Protein AF-A0A370F2G9-F1 (afdb_monomer)

Radius of gyration: 16.68 Å; Cα contacts (8 Å, |Δi|>4): 325; chains: 1; bounding box: 45×31×60 Å

pLDDT: mean 80.34, std 17.49, range [26.7, 96.0]

Solvent-accessible surface area (backbone atoms only — not comparable to full-atom values): 8852 Å² total; per-residue (Å²): 132,90,83,53,73,62,56,64,49,50,40,39,45,79,82,76,91,77,57,92,75,85,76,53,66,89,69,16,34,5,32,41,36,39,35,40,35,52,98,94,38,77,78,45,76,51,74,32,62,38,56,13,64,64,54,11,64,75,68,74,50,86,42,60,76,53,80,88,38,15,87,45,83,64,68,17,43,24,63,28,63,49,77,55,98,94,39,38,35,32,18,24,68,62,6,40,53,32,34,32,34,46,101,86,46,49,64,70,40,66,46,29,71,94,71,75,42,62,46,16,37,50,42,76,57,48,70,41,87,88,80,70,47,76,50,70,57,69,46,55,80,84,72,87,72,76,85,77,88,128

Nearest PDB structures (foldseek):
  6c7p-assembly2_A  TM=7.539E-01  e=4.069E-05  Synechocystis sp. PCC 6803 substr. Kazusa
  5kja-assembly5_E  TM=6.816E-01  e=5.057E-05  Synechocystis sp. PCC 6803 substr. Kazusa
  5kjd-assembly5_E  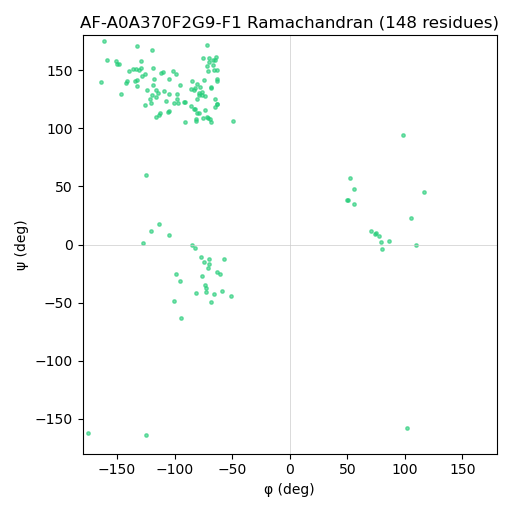TM=6.714E-01  e=7.400E-05  Synechocystis sp. PCC 6803 substr. Kazusa
  6big-assembly2_B  TM=6.740E-01  e=1.083E-04  Synechocystis sp. PCC 6803 substr. Kazusa
  4rj9-assembly1_A  TM=2.974E-01  e=4.126E+00  Oryza sativa Japonica Group

Mean predicted aligned error: 8.4 Å

Sequence (150 aa):
MPAGSAGTGLAGIPHGKIFRTGYNWFTGDGMVHGVRLGDGQALWYRNRWVDSEATSATLQRLAPSERGRSPLHGPSANTNVIGFTGKTLALVEGGLACVELSEELDTVDVCDFDGTVRGGYTAHPSGDPETGELHAVSYHFGWETPCSTT

Foldseek 3Di:
DDFWDKDKAKFQDADDDDPVPDDDRLQHFIKMWIFTDGPNDGPDIDIDTADFPVVCVVVVHDAADQPQLEPDGGHHQGQAWDDAPNWIWGHHPAWGFIFTADPNRHTDHGDSPVVPRHTGWDRDWDADPVPRDTHIDGDHPDDPDPPDDD

Structure (mmCIF, N/CA/C/O backbone):
data_AF-A0A370F2G9-F1
#
_entry.id   AF-A0A370F2G9-F1
#
loop_
_atom_site.group_PDB
_atom_site.id
_atom_site.type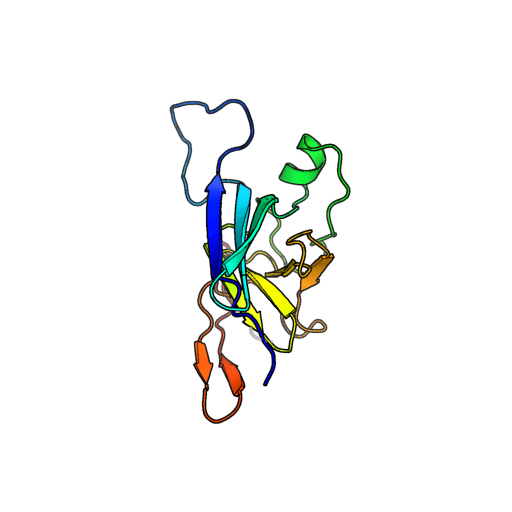_symbol
_atom_site.label_atom_id
_atom_site.label_alt_id
_atom_site.label_comp_id
_atom_site.label_asym_id
_atom_site.label_entity_id
_atom_site.label_seq_id
_atom_site.pdbx_PDB_ins_code
_atom_site.Cartn_x
_atom_site.Cartn_y
_atom_site.Cartn_z
_atom_site.occupancy
_atom_site.B_iso_or_equiv
_atom_site.auth_seq_id
_atom_site.auth_comp_id
_atom_site.auth_asym_id
_atom_site.auth_atom_id
_atom_site.pdbx_PDB_model_num
ATOM 1 N N . MET A 1 1 ? -21.912 -7.767 10.611 1.00 26.70 1 MET A N 1
ATOM 2 C CA . MET A 1 1 ? -21.177 -6.510 10.863 1.00 26.70 1 MET A CA 1
ATOM 3 C C . MET A 1 1 ? -19.711 -6.889 11.033 1.00 26.70 1 MET A C 1
ATOM 5 O O . MET A 1 1 ? -19.447 -7.563 12.023 1.00 26.70 1 MET A O 1
ATOM 9 N N . PRO A 1 2 ? -18.762 -6.592 10.126 1.00 40.34 2 PRO A N 1
ATOM 10 C CA . PRO A 1 2 ? -17.364 -6.678 10.514 1.00 40.34 2 PRO A CA 1
ATOM 11 C C . PRO A 1 2 ? -17.008 -5.415 11.307 1.00 40.34 2 PRO A C 1
ATOM 13 O O . PRO A 1 2 ? -17.331 -4.296 10.911 1.00 40.34 2 PRO A O 1
ATOM 16 N N . ALA A 1 3 ? -16.426 -5.632 12.481 1.00 34.00 3 ALA A N 1
ATOM 17 C CA . ALA A 1 3 ? -15.962 -4.605 13.394 1.00 34.00 3 ALA A CA 1
ATOM 18 C C . ALA A 1 3 ? -14.596 -4.061 12.947 1.00 34.00 3 ALA A C 1
ATOM 20 O O . ALA A 1 3 ? -13.705 -4.837 12.610 1.00 34.00 3 ALA A O 1
ATOM 21 N N . GLY A 1 4 ? -14.435 -2.739 13.037 1.00 37.38 4 GLY A N 1
ATOM 22 C CA . GLY A 1 4 ? -13.143 -2.053 13.031 1.00 37.38 4 GLY A CA 1
ATOM 23 C C . GLY A 1 4 ? -12.731 -1.483 11.678 1.00 37.38 4 GLY A C 1
ATOM 24 O O . GLY A 1 4 ? -12.090 -2.154 10.878 1.00 37.38 4 GLY A O 1
ATOM 25 N N . SER A 1 5 ? -13.030 -0.206 11.439 1.00 44.03 5 SER A N 1
ATOM 26 C CA . SER A 1 5 ? -12.337 0.553 10.398 1.00 44.03 5 SER A CA 1
ATOM 27 C C . SER A 1 5 ? -10.921 0.865 10.886 1.00 44.03 5 SER A C 1
ATOM 29 O O . SER A 1 5 ? -10.757 1.581 11.880 1.00 44.03 5 SER A O 1
ATOM 31 N N . ALA A 1 6 ? -9.904 0.328 10.214 1.00 46.16 6 ALA A N 1
ATOM 32 C CA . ALA A 1 6 ? -8.532 0.776 10.396 1.00 46.16 6 ALA A CA 1
ATOM 33 C C . ALA A 1 6 ? -8.315 2.052 9.573 1.00 46.16 6 ALA A C 1
ATOM 35 O O . ALA A 1 6 ? -8.600 2.078 8.377 1.00 46.16 6 ALA A O 1
ATOM 36 N N . GLY A 1 7 ? -7.852 3.124 10.214 1.00 48.62 7 GLY A N 1
ATOM 37 C CA . GLY A 1 7 ? -7.371 4.298 9.490 1.00 48.62 7 GLY A CA 1
ATOM 38 C C . GLY A 1 7 ? -5.934 4.039 9.062 1.00 48.62 7 GLY A C 1
ATOM 39 O O . GLY A 1 7 ? -5.086 3.871 9.941 1.00 48.62 7 GLY A O 1
ATOM 40 N N . THR A 1 8 ? -5.672 3.997 7.754 1.00 57.66 8 THR A N 1
ATOM 41 C CA . THR A 1 8 ? -4.322 3.801 7.210 1.00 57.66 8 THR A CA 1
ATOM 42 C C . THR A 1 8 ? -3.886 5.027 6.418 1.00 57.66 8 THR A C 1
ATOM 44 O O . THR A 1 8 ? -4.648 5.544 5.606 1.00 57.66 8 THR A O 1
ATOM 47 N N . GLY A 1 9 ? -2.667 5.505 6.662 1.00 51.41 9 GLY A N 1
ATOM 48 C CA . GLY A 1 9 ? -2.045 6.598 5.912 1.00 51.41 9 GLY A CA 1
ATOM 49 C C . GLY A 1 9 ? -0.629 6.232 5.479 1.00 51.41 9 GLY A C 1
ATOM 50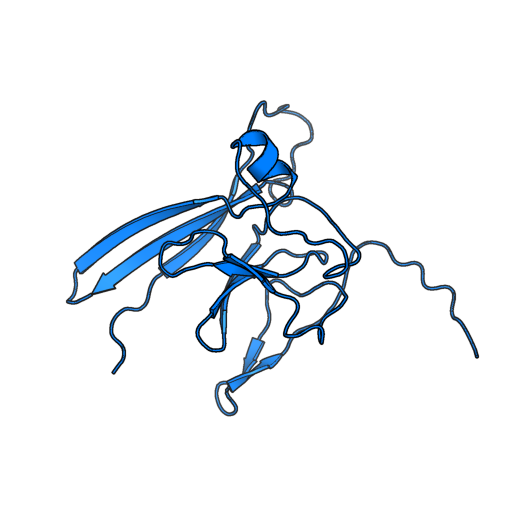 O O . GLY A 1 9 ? 0.044 5.463 6.166 1.00 51.41 9 GLY A O 1
ATOM 51 N N . LEU A 1 10 ? -0.181 6.779 4.348 1.00 59.31 10 LEU A N 1
ATOM 52 C CA . LEU A 1 10 ? 1.188 6.642 3.843 1.00 59.31 10 LEU A CA 1
ATOM 53 C C . LEU A 1 10 ? 1.926 7.973 3.908 1.00 59.31 10 LEU A C 1
ATOM 55 O O . LEU A 1 10 ? 1.337 9.035 3.708 1.00 59.31 10 LEU A O 1
ATOM 59 N N . ALA A 1 11 ? 3.232 7.893 4.132 1.00 59.16 11 ALA A N 1
ATOM 60 C CA . ALA A 1 11 ? 4.149 8.997 3.912 1.00 59.16 11 ALA A CA 1
ATOM 61 C C . ALA A 1 11 ? 5.399 8.502 3.175 1.00 59.16 11 ALA A C 1
ATOM 63 O O . ALA A 1 11 ? 5.917 7.427 3.484 1.00 59.16 11 ALA A O 1
ATOM 64 N N . GLY A 1 12 ? 5.901 9.309 2.236 1.00 59.22 12 GLY A N 1
ATOM 65 C CA . GLY A 1 12 ? 7.242 9.153 1.676 1.00 59.22 12 GLY A CA 1
ATOM 66 C C . GLY A 1 12 ? 8.277 9.650 2.680 1.00 59.22 12 GLY A C 1
ATOM 67 O O . GLY A 1 12 ? 8.381 10.854 2.933 1.00 59.22 12 GLY A O 1
ATOM 68 N N . ILE A 1 13 ? 9.029 8.731 3.278 1.00 58.88 13 ILE A N 1
ATOM 69 C CA . ILE A 1 13 ? 10.003 9.026 4.326 1.00 58.88 13 ILE A CA 1
ATOM 70 C C . ILE A 1 13 ? 11.378 8.543 3.854 1.00 58.88 13 ILE A C 1
ATOM 72 O O . ILE A 1 13 ? 11.538 7.375 3.514 1.00 58.88 13 ILE A O 1
ATOM 76 N N . PRO A 1 14 ? 12.401 9.413 3.832 1.00 58.19 14 PRO A N 1
ATOM 77 C CA . PRO A 1 14 ? 13.729 8.992 3.421 1.00 58.19 14 PRO A CA 1
ATOM 78 C C . PRO A 1 14 ? 14.337 8.029 4.445 1.00 58.19 14 PRO A C 1
ATOM 80 O O . PRO A 1 14 ? 14.339 8.314 5.647 1.00 58.19 14 PRO A O 1
ATOM 83 N N . HIS A 1 15 ? 14.953 6.951 3.964 1.00 59.44 15 HIS A N 1
ATOM 84 C CA . HIS A 1 15 ? 15.856 6.130 4.762 1.00 59.44 15 HIS A CA 1
ATOM 85 C C . HIS A 1 15 ? 17.323 6.524 4.480 1.00 59.44 15 HIS A C 1
ATOM 87 O O . HIS A 1 15 ? 17.778 6.530 3.340 1.00 59.44 15 HIS A O 1
ATOM 93 N N . GLY A 1 16 ? 18.100 6.859 5.520 1.00 56.50 16 GLY A N 1
ATOM 94 C CA . GLY A 1 16 ? 19.561 7.023 5.429 1.00 56.50 16 GLY A CA 1
ATOM 95 C C . GLY A 1 16 ? 20.062 8.474 5.363 1.00 56.50 16 GLY A C 1
ATOM 96 O O . GLY A 1 16 ? 19.413 9.403 5.846 1.00 56.50 16 GLY A O 1
ATOM 97 N N . LYS A 1 17 ? 21.282 8.681 4.836 1.00 49.34 17 LYS A N 1
ATOM 98 C CA . LYS A 1 17 ? 21.910 10.015 4.748 1.00 49.34 17 LYS A CA 1
ATOM 99 C C . LYS A 1 17 ? 21.160 10.891 3.744 1.00 49.34 17 LYS A C 1
ATOM 101 O O . LYS A 1 17 ? 21.338 10.758 2.539 1.00 49.34 17 LYS A O 1
ATOM 106 N N . ILE A 1 18 ? 20.391 11.845 4.258 1.00 55.62 18 ILE A N 1
ATOM 107 C CA . ILE A 1 18 ? 19.755 12.885 3.449 1.00 55.62 18 ILE A CA 1
ATOM 108 C C . ILE A 1 18 ? 20.842 13.844 2.953 1.00 55.62 18 ILE A C 1
ATOM 110 O O . ILE A 1 18 ? 21.384 14.647 3.720 1.00 55.62 18 ILE A O 1
ATOM 114 N N . PHE A 1 19 ? 21.149 13.798 1.659 1.00 56.34 19 PHE A N 1
ATOM 115 C CA . PHE A 1 19 ? 21.828 14.914 1.016 1.00 56.34 19 PHE A CA 1
ATOM 116 C C . PHE A 1 19 ? 20.807 16.047 0.896 1.00 56.34 19 PHE A C 1
ATOM 118 O O . PHE A 1 19 ? 19.827 15.951 0.166 1.00 56.34 19 PHE A O 1
ATOM 125 N N . ARG A 1 20 ? 21.011 17.113 1.679 1.00 54.56 20 ARG A N 1
ATOM 126 C CA . ARG A 1 20 ? 20.084 18.256 1.815 1.00 54.56 20 ARG A CA 1
ATOM 127 C C . ARG A 1 20 ? 19.764 18.963 0.486 1.00 54.56 20 ARG A C 1
ATOM 129 O O . ARG A 1 20 ? 18.846 19.770 0.432 1.00 54.56 20 ARG A O 1
ATOM 136 N N . THR A 1 21 ? 20.516 18.663 -0.569 1.00 61.12 21 THR A N 1
ATOM 137 C CA . THR A 1 21 ? 20.336 19.147 -1.937 1.00 61.12 21 THR A CA 1
ATOM 138 C C . THR A 1 21 ? 19.933 17.981 -2.843 1.00 61.12 21 THR A C 1
ATOM 140 O O . THR A 1 21 ? 20.746 17.088 -3.069 1.00 61.12 21 THR A O 1
ATOM 143 N N . GLY A 1 22 ? 18.704 17.996 -3.373 1.00 65.69 22 GLY A N 1
ATOM 144 C CA . GLY A 1 22 ? 18.254 17.067 -4.424 1.00 65.69 22 GLY A CA 1
ATOM 145 C C . GLY A 1 22 ? 17.235 15.994 -4.019 1.00 65.69 22 GLY A C 1
ATOM 146 O O . GLY A 1 22 ? 16.813 15.233 -4.881 1.00 65.69 22 GLY A O 1
ATOM 147 N N . TYR A 1 23 ? 16.806 15.927 -2.754 1.00 71.75 23 TYR A N 1
ATOM 148 C CA . TYR A 1 23 ? 15.744 14.999 -2.342 1.00 71.75 23 TYR A CA 1
ATOM 149 C C . TYR A 1 23 ? 14.358 15.492 -2.778 1.00 71.75 23 TYR A C 1
ATOM 151 O O . TYR A 1 23 ? 13.977 16.626 -2.476 1.00 71.75 23 TYR A O 1
ATOM 159 N N . ASN A 1 24 ? 13.592 14.620 -3.437 1.00 74.62 24 ASN A N 1
ATOM 160 C CA . ASN A 1 24 ? 12.176 14.827 -3.706 1.00 74.62 24 ASN A CA 1
ATOM 161 C C . ASN A 1 24 ? 11.346 13.945 -2.756 1.00 74.62 24 ASN A C 1
ATOM 163 O O . ASN A 1 24 ? 11.570 12.746 -2.632 1.00 74.62 24 ASN A O 1
ATOM 167 N N . TRP A 1 25 ? 10.375 14.547 -2.078 1.00 76.19 25 TRP A N 1
ATOM 168 C CA . TRP A 1 25 ? 9.486 13.872 -1.134 1.00 76.19 25 TRP A CA 1
ATOM 169 C C . TRP A 1 25 ? 8.602 12.792 -1.779 1.00 76.19 25 TRP A C 1
ATOM 171 O O . TRP A 1 25 ? 8.240 11.841 -1.094 1.00 76.19 25 TRP A O 1
ATOM 181 N N . PHE A 1 26 ? 8.345 12.868 -3.090 1.00 77.44 26 PHE A N 1
ATOM 182 C CA . PHE A 1 26 ? 7.661 11.821 -3.859 1.00 77.44 26 PHE A CA 1
ATOM 183 C C . PHE A 1 26 ? 8.535 10.593 -4.147 1.00 77.44 26 PHE A C 1
ATOM 185 O O . PHE A 1 26 ? 8.006 9.552 -4.520 1.00 77.44 26 PHE A O 1
ATOM 192 N N . THR A 1 27 ? 9.857 10.683 -3.976 1.00 78.88 27 THR A N 1
ATOM 193 C CA . THR A 1 27 ? 10.793 9.580 -4.271 1.00 78.88 27 THR A CA 1
ATOM 194 C C . THR A 1 27 ? 11.319 8.882 -3.015 1.00 78.88 27 THR A C 1
ATOM 196 O O . THR A 1 27 ? 12.266 8.106 -3.105 1.00 78.88 27 THR A O 1
ATOM 199 N N . GLY A 1 28 ? 10.773 9.198 -1.837 1.00 82.62 28 GLY A N 1
ATOM 200 C CA . GLY A 1 28 ? 11.126 8.523 -0.585 1.00 82.62 28 GLY A CA 1
ATOM 201 C C . GLY A 1 28 ? 10.512 7.130 -0.471 1.00 82.62 28 GLY A C 1
ATOM 202 O O . GLY A 1 28 ? 9.509 6.846 -1.123 1.00 82.62 28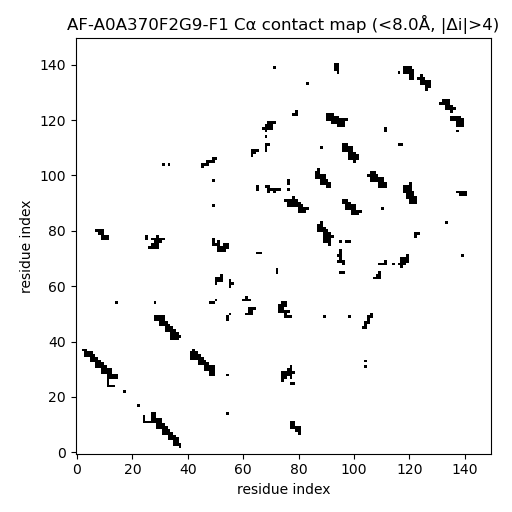 GLY A O 1
ATOM 203 N N . ASP A 1 29 ? 11.077 6.294 0.400 1.00 87.88 29 ASP A N 1
ATOM 204 C CA . ASP A 1 29 ? 10.490 5.001 0.752 1.00 87.88 29 ASP A CA 1
ATOM 205 C C . ASP A 1 29 ? 9.127 5.201 1.435 1.00 87.88 29 ASP A C 1
ATOM 207 O O . ASP A 1 29 ? 8.933 6.116 2.240 1.00 87.88 29 ASP A O 1
ATOM 211 N N . GLY A 1 30 ? 8.165 4.343 1.123 1.00 90.25 30 GLY A N 1
ATOM 212 C CA . GLY A 1 30 ? 6.848 4.353 1.737 1.00 90.25 30 GLY A CA 1
ATOM 213 C C . GLY A 1 30 ? 6.841 3.764 3.142 1.00 90.25 30 GLY A C 1
ATOM 214 O O . GLY A 1 30 ? 7.312 2.647 3.368 1.00 90.25 30 GLY A O 1
ATOM 215 N N . MET A 1 31 ? 6.238 4.487 4.086 1.00 92.75 31 MET A N 1
ATOM 216 C CA . MET A 1 31 ? 5.897 3.964 5.408 1.00 92.75 31 MET A CA 1
ATOM 217 C C . MET A 1 31 ? 4.394 4.070 5.643 1.00 92.75 31 MET A C 1
ATOM 219 O O . MET A 1 31 ? 3.826 5.165 5.596 1.00 92.75 31 MET A O 1
ATOM 223 N N . VAL A 1 32 ? 3.750 2.932 5.903 1.00 94.94 32 VAL A N 1
ATOM 224 C CA . VAL A 1 32 ? 2.342 2.877 6.296 1.00 94.94 32 VAL A CA 1
ATOM 225 C C . VAL A 1 32 ? 2.207 3.077 7.790 1.00 94.94 32 VAL A C 1
ATOM 227 O O . VAL A 1 32 ? 2.974 2.536 8.586 1.00 94.94 32 VAL A O 1
ATOM 230 N N . HIS A 1 33 ? 1.178 3.816 8.170 1.00 94.88 33 HIS A N 1
ATOM 231 C CA . HIS A 1 33 ? 0.722 3.982 9.537 1.00 94.88 33 HIS A CA 1
ATOM 232 C C . HIS A 1 33 ? -0.703 3.473 9.625 1.00 94.88 33 HIS A C 1
ATOM 234 O O . HIS A 1 33 ? -1.540 3.908 8.842 1.00 94.88 33 HIS A O 1
ATOM 240 N N . GLY A 1 34 ? -0.992 2.602 10.585 1.00 94.94 34 GLY A N 1
ATOM 241 C CA . GLY A 1 34 ? -2.340 2.111 10.835 1.00 94.94 34 GLY A CA 1
ATOM 242 C C . GLY A 1 34 ? -2.757 2.318 12.280 1.00 94.94 34 GLY A C 1
ATOM 243 O O . GLY A 1 34 ? -1.945 2.215 13.206 1.00 94.94 34 GLY A O 1
ATOM 244 N N . VAL A 1 35 ? -4.047 2.571 12.464 1.00 94.69 35 VAL A N 1
ATOM 245 C CA . VAL A 1 35 ? -4.715 2.575 13.766 1.00 94.69 35 VAL A CA 1
ATOM 246 C C . VAL A 1 35 ? -5.903 1.631 13.690 1.00 94.69 35 VAL A C 1
ATOM 248 O O . VAL A 1 35 ? -6.810 1.867 12.894 1.00 94.69 35 VAL A O 1
ATOM 251 N N . ARG A 1 36 ? -5.936 0.590 14.529 1.00 93.19 36 ARG A N 1
ATOM 252 C CA . ARG A 1 36 ? -7.112 -0.284 14.645 1.00 93.19 36 ARG A CA 1
ATOM 253 C C . ARG A 1 36 ? -8.027 0.237 15.733 1.00 93.19 36 ARG A C 1
ATOM 255 O O . ARG A 1 36 ? -7.617 0.359 16.886 1.00 93.19 36 ARG A O 1
ATOM 262 N N . LEU A 1 37 ? -9.270 0.505 15.360 1.00 94.31 37 LEU A N 1
ATOM 263 C CA . LEU A 1 37 ? -10.315 0.951 16.269 1.00 94.31 37 LEU A CA 1
ATOM 264 C C . LEU A 1 37 ? -11.291 -0.197 16.550 1.00 94.31 37 LEU A C 1
ATOM 266 O O . LEU A 1 37 ? -11.614 -0.973 15.652 1.00 94.31 37 LEU A O 1
ATOM 270 N N . GLY A 1 38 ? -11.775 -0.299 17.782 1.00 93.75 38 GLY A N 1
ATOM 271 C CA . GLY A 1 38 ? -12.795 -1.264 18.191 1.00 93.75 38 GLY A CA 1
ATOM 272 C C . GLY A 1 38 ? -13.394 -0.858 19.530 1.00 93.75 38 GLY A C 1
ATOM 273 O O . GLY A 1 38 ? -12.677 -0.345 20.383 1.00 93.75 38 GLY A O 1
ATOM 274 N N . ASP A 1 39 ? -14.709 -1.011 19.682 1.00 94.81 39 ASP A N 1
ATOM 275 C CA . ASP A 1 39 ? -15.442 -0.695 20.920 1.00 94.81 39 ASP A CA 1
ATOM 276 C C . ASP A 1 39 ? -15.157 0.713 21.482 1.00 94.81 39 ASP A C 1
ATOM 278 O O . ASP A 1 39 ? -15.037 0.930 22.686 1.00 94.81 39 ASP A O 1
ATOM 282 N N . GLY A 1 40 ? -15.024 1.697 20.584 1.00 95.19 40 GLY A N 1
ATOM 283 C CA . GLY A 1 40 ? -14.723 3.088 20.942 1.00 95.19 40 GLY A CA 1
ATOM 284 C C . GLY A 1 40 ? -13.275 3.340 21.385 1.00 95.19 40 GLY A C 1
ATOM 285 O O . GLY A 1 40 ? -12.970 4.438 21.846 1.00 95.19 40 GLY A O 1
ATOM 286 N N . GLN A 1 41 ? -12.379 2.361 21.244 1.00 94.94 41 GLN A N 1
ATOM 287 C CA . GLN A 1 41 ? -10.977 2.440 21.653 1.00 94.94 41 GLN A CA 1
ATOM 288 C C . GLN A 1 41 ? -10.021 2.263 20.471 1.00 94.94 41 GLN A C 1
ATOM 290 O O . GLN A 1 41 ? -10.323 1.570 19.498 1.00 94.94 41 GLN A O 1
ATOM 295 N N . ALA A 1 42 ? -8.831 2.858 20.583 1.00 94.69 42 ALA A N 1
ATOM 296 C CA . ALA A 1 42 ? -7.694 2.510 19.740 1.00 94.69 42 ALA A CA 1
ATOM 297 C C . ALA A 1 42 ? -7.022 1.256 20.306 1.00 94.69 42 ALA A C 1
ATOM 299 O O . ALA A 1 42 ? -6.359 1.305 21.339 1.00 94.69 42 ALA A O 1
ATOM 300 N N . LEU A 1 43 ? -7.215 0.131 19.623 1.00 95.44 43 LEU A N 1
ATOM 301 C CA . LEU A 1 43 ? -6.677 -1.169 20.013 1.00 95.44 43 LEU A CA 1
ATOM 302 C C . LEU A 1 43 ? -5.169 -1.241 19.775 1.00 95.44 43 LEU A C 1
ATOM 304 O O . LEU A 1 43 ? -4.440 -1.836 20.564 1.00 95.44 43 LEU A O 1
ATOM 308 N N . TRP A 1 44 ? -4.694 -0.627 18.690 1.00 95.12 44 TRP A N 1
ATOM 309 C CA . TRP A 1 44 ? -3.270 -0.449 18.439 1.00 95.12 44 TRP A CA 1
ATOM 310 C C . TRP A 1 44 ? -2.999 0.682 17.453 1.00 95.12 44 TRP A C 1
ATOM 312 O O . TRP A 1 44 ? -3.842 1.033 16.627 1.00 95.12 44 TRP A O 1
ATOM 322 N N . TYR A 1 45 ? -1.769 1.186 17.516 1.00 95.44 45 TYR A N 1
ATOM 323 C CA . TYR A 1 45 ? -1.119 1.956 16.463 1.00 95.44 45 TYR A CA 1
ATOM 324 C C . TYR A 1 45 ? 0.131 1.201 16.002 1.00 95.44 45 TYR A C 1
ATOM 326 O O . TYR A 1 45 ? 0.881 0.673 16.827 1.00 95.44 45 TYR A O 1
ATOM 334 N N . ARG A 1 46 ? 0.357 1.148 14.689 1.00 93.88 46 ARG A N 1
ATOM 335 C CA . ARG A 1 46 ? 1.538 0.527 14.083 1.00 93.88 46 ARG A CA 1
ATOM 336 C C . ARG A 1 46 ? 2.031 1.382 12.931 1.00 93.88 46 ARG A C 1
ATOM 338 O O . ARG A 1 46 ? 1.246 2.031 12.249 1.00 93.88 46 ARG A O 1
ATOM 345 N N . ASN A 1 47 ? 3.337 1.337 12.709 1.00 94.38 47 ASN A N 1
ATOM 346 C CA . ASN A 1 47 ? 3.933 1.766 11.457 1.00 94.38 47 ASN A CA 1
ATOM 347 C C . ASN A 1 47 ? 4.843 0.665 10.911 1.00 94.38 47 ASN A C 1
ATOM 349 O O . ASN A 1 47 ? 5.457 -0.083 11.686 1.00 94.38 47 ASN A O 1
ATOM 353 N N . ARG A 1 48 ? 4.877 0.548 9.587 1.00 94.12 48 ARG A N 1
ATOM 354 C CA . ARG A 1 48 ? 5.702 -0.406 8.848 1.00 94.12 48 ARG A CA 1
ATOM 355 C C . ARG A 1 48 ? 6.219 0.251 7.586 1.00 94.12 48 ARG A C 1
ATOM 357 O O . ARG A 1 48 ? 5.496 0.981 6.916 1.00 94.12 48 ARG A O 1
ATOM 364 N N . TRP A 1 49 ? 7.477 -0.015 7.279 1.00 93.06 49 TRP A N 1
ATOM 365 C CA . TRP A 1 49 ? 8.006 0.262 5.954 1.00 93.06 49 TRP A CA 1
ATOM 366 C C . TRP A 1 49 ? 7.353 -0.690 4.963 1.00 93.06 49 TRP A C 1
ATOM 368 O O . TRP A 1 49 ? 7.254 -1.881 5.255 1.00 93.06 49 TRP A O 1
ATOM 378 N N . VAL A 1 50 ? 6.926 -0.162 3.822 1.00 92.81 50 VAL A N 1
ATOM 379 C CA . VAL A 1 50 ? 6.564 -0.990 2.675 1.00 92.81 50 VAL A CA 1
ATOM 380 C C . VAL A 1 50 ? 7.869 -1.509 2.083 1.00 92.81 50 VAL A C 1
ATOM 382 O O . VAL A 1 50 ? 8.801 -0.733 1.856 1.00 92.81 50 VAL A O 1
ATOM 385 N N . ASP A 1 51 ? 7.971 -2.819 1.894 1.00 92.06 51 ASP A N 1
ATOM 386 C CA . ASP A 1 51 ? 9.200 -3.441 1.417 1.00 92.06 51 ASP A CA 1
ATOM 387 C C . ASP A 1 51 ? 9.345 -3.257 -0.099 1.00 92.06 51 ASP A C 1
ATOM 389 O O . ASP A 1 51 ? 8.431 -3.522 -0.875 1.00 92.06 51 ASP A O 1
ATOM 393 N N . SER A 1 52 ? 10.528 -2.801 -0.498 1.00 87.12 52 SER A N 1
ATOM 394 C CA . SER A 1 52 ? 11.045 -2.787 -1.869 1.00 87.12 52 SER A CA 1
ATOM 395 C C . SER A 1 52 ? 12.464 -3.345 -1.840 1.00 87.12 52 SER A C 1
ATOM 397 O O . SER A 1 52 ? 13.053 -3.478 -0.764 1.00 87.12 52 SER A O 1
ATOM 399 N N . GLU A 1 53 ? 13.067 -3.606 -3.000 1.00 85.88 53 GLU A N 1
ATOM 400 C CA . GLU A 1 53 ? 14.471 -4.034 -3.060 1.00 85.88 53 GLU A CA 1
ATOM 401 C C . GLU A 1 53 ? 15.398 -3.093 -2.260 1.00 85.88 53 GLU A C 1
ATOM 403 O O . GLU A 1 53 ? 16.218 -3.554 -1.463 1.00 85.88 53 GLU A O 1
ATOM 408 N N . ALA A 1 54 ? 15.213 -1.774 -2.390 1.00 82.69 54 ALA A N 1
ATOM 409 C CA . ALA A 1 54 ? 16.024 -0.772 -1.699 1.00 82.69 54 ALA A CA 1
ATOM 410 C C . ALA A 1 54 ? 15.791 -0.759 -0.177 1.00 82.69 54 ALA A C 1
ATOM 412 O O . ALA A 1 54 ? 16.741 -0.799 0.621 1.00 82.69 54 ALA A O 1
ATOM 413 N N . THR A 1 55 ? 14.524 -0.721 0.240 1.00 87.25 55 THR A N 1
ATOM 414 C CA . THR A 1 55 ? 14.155 -0.651 1.657 1.00 87.25 55 THR A CA 1
ATOM 415 C C . THR A 1 55 ? 14.570 -1.931 2.389 1.00 87.25 55 THR A C 1
ATOM 417 O O . THR A 1 55 ? 15.156 -1.868 3.475 1.00 87.25 55 THR A O 1
ATOM 420 N N . SER A 1 56 ? 14.346 -3.097 1.779 1.00 89.19 56 SER A N 1
ATOM 421 C CA . SER A 1 56 ? 14.658 -4.393 2.383 1.00 89.19 56 SER A CA 1
ATOM 422 C C . SER A 1 56 ? 16.156 -4.685 2.408 1.00 89.19 56 SER A C 1
ATOM 424 O O . SER A 1 56 ? 16.632 -5.221 3.409 1.00 89.19 56 SER A O 1
ATOM 426 N N . ALA A 1 57 ? 16.931 -4.260 1.400 1.00 86.94 57 ALA A N 1
ATOM 427 C CA . ALA A 1 57 ? 18.394 -4.334 1.455 1.00 86.94 57 ALA A CA 1
ATOM 428 C C . ALA A 1 57 ? 18.956 -3.552 2.654 1.00 86.94 57 ALA A C 1
ATOM 430 O O . ALA A 1 57 ? 19.853 -4.025 3.354 1.00 86.94 57 ALA A O 1
ATOM 431 N N . THR A 1 58 ? 18.384 -2.379 2.937 1.00 86.19 58 THR A N 1
ATOM 432 C CA . THR A 1 58 ? 18.815 -1.529 4.055 1.00 86.19 58 THR A CA 1
ATOM 433 C C . THR A 1 58 ? 18.391 -2.101 5.409 1.00 86.19 58 THR A C 1
ATOM 435 O O . THR A 1 58 ? 19.162 -2.078 6.367 1.00 86.19 58 THR A O 1
ATOM 438 N N . LEU A 1 59 ? 17.171 -2.638 5.497 1.00 87.62 59 LEU A N 1
ATOM 439 C CA . LEU A 1 59 ? 16.613 -3.211 6.727 1.00 87.62 59 LEU A CA 1
ATOM 440 C C . LEU A 1 59 ? 17.006 -4.675 6.965 1.00 87.62 59 LEU A C 1
ATOM 442 O O . LEU A 1 59 ? 16.597 -5.241 7.979 1.00 87.62 59 LEU A O 1
ATOM 446 N N . GLN A 1 60 ? 17.791 -5.271 6.062 1.00 89.38 60 GLN A N 1
ATOM 447 C CA . GLN A 1 60 ? 18.201 -6.679 6.087 1.00 89.38 60 GLN A CA 1
ATOM 448 C C . GLN A 1 60 ? 17.000 -7.637 6.130 1.00 89.38 60 GLN A C 1
ATOM 450 O O . GLN A 1 60 ? 16.932 -8.556 6.946 1.00 89.38 60 GLN A O 1
ATOM 455 N N . ARG A 1 61 ? 16.030 -7.393 5.244 1.00 87.31 61 ARG A N 1
ATOM 456 C CA . ARG A 1 61 ? 14.792 -8.171 5.093 1.00 87.31 61 ARG A CA 1
ATOM 457 C C . ARG A 1 61 ? 14.698 -8.764 3.694 1.00 87.31 61 ARG A C 1
ATOM 459 O O . ARG A 1 61 ? 15.442 -8.383 2.794 1.00 87.31 61 ARG A O 1
ATOM 466 N N . LEU A 1 62 ? 13.765 -9.692 3.519 1.00 84.94 62 LEU A N 1
ATOM 467 C CA . LEU A 1 62 ? 13.380 -10.171 2.197 1.00 84.94 62 LEU A CA 1
ATOM 468 C C . LEU A 1 62 ? 12.354 -9.202 1.601 1.00 84.94 62 LEU A C 1
ATOM 470 O O . LEU A 1 62 ? 11.402 -8.839 2.285 1.00 84.94 62 LEU A O 1
ATOM 474 N N . ALA A 1 63 ? 12.557 -8.811 0.344 1.00 81.12 63 ALA A N 1
ATOM 475 C CA . ALA A 1 63 ? 11.566 -8.092 -0.451 1.00 81.12 63 ALA A CA 1
ATOM 476 C C . ALA A 1 63 ? 10.829 -9.072 -1.375 1.00 81.12 63 ALA A C 1
ATOM 478 O O . ALA A 1 63 ? 11.464 -10.006 -1.886 1.00 81.12 63 ALA A O 1
ATOM 479 N N . PRO A 1 64 ? 9.535 -8.851 -1.657 1.00 84.75 64 PRO A N 1
ATOM 480 C CA . PRO A 1 64 ? 8.889 -9.505 -2.785 1.00 84.75 64 PRO A CA 1
ATOM 481 C C . PRO A 1 64 ? 9.530 -9.062 -4.109 1.00 84.75 64 PRO A C 1
ATOM 483 O O . PRO A 1 64 ? 10.057 -7.956 -4.233 1.00 84.75 64 PRO A O 1
ATOM 486 N N . SER A 1 65 ? 9.521 -9.943 -5.112 1.00 81.44 65 SER A N 1
ATOM 487 C CA . SER A 1 65 ? 10.106 -9.625 -6.416 1.00 81.44 65 SER A CA 1
ATOM 488 C C . SER A 1 65 ? 9.093 -8.906 -7.301 1.00 81.44 65 SER A C 1
ATOM 490 O O . SER A 1 65 ? 8.082 -9.481 -7.692 1.00 81.44 65 SER A O 1
ATOM 492 N N . GLU A 1 66 ? 9.406 -7.675 -7.702 1.00 77.62 66 GLU A N 1
ATOM 493 C CA . GLU A 1 66 ? 8.620 -6.933 -8.700 1.00 77.62 66 GLU A CA 1
ATOM 494 C C . GLU A 1 66 ? 8.885 -7.406 -10.141 1.00 77.62 66 GLU A C 1
ATOM 496 O O . GLU A 1 66 ? 8.179 -7.025 -11.082 1.00 77.62 66 GLU A O 1
ATOM 501 N N . ARG A 1 67 ? 9.916 -8.239 -10.345 1.00 77.31 67 ARG A N 1
ATOM 502 C CA . ARG A 1 67 ? 10.390 -8.627 -11.674 1.00 77.31 67 ARG A CA 1
ATOM 503 C C . ARG A 1 67 ? 9.311 -9.396 -12.432 1.00 77.31 67 ARG A C 1
ATOM 505 O O . ARG A 1 67 ? 8.876 -10.464 -12.014 1.00 77.31 67 ARG A O 1
ATOM 512 N N . GLY A 1 68 ? 8.922 -8.864 -13.589 1.00 77.12 68 GLY A N 1
ATOM 513 C CA . GLY A 1 68 ? 7.879 -9.452 -14.435 1.00 77.12 68 GLY A CA 1
ATOM 514 C C . GLY A 1 68 ? 6.446 -9.140 -13.992 1.00 77.12 68 GLY A C 1
ATOM 515 O O . GLY A 1 68 ? 5.525 -9.514 -14.713 1.00 77.12 68 GLY A O 1
ATOM 516 N N . ARG A 1 69 ? 6.257 -8.439 -12.863 1.00 81.56 69 ARG A N 1
ATOM 517 C CA . ARG A 1 69 ? 4.956 -7.934 -12.387 1.00 81.56 69 ARG A CA 1
ATOM 518 C C . ARG A 1 69 ? 4.733 -6.473 -12.811 1.00 81.56 69 ARG A C 1
ATOM 520 O O . ARG A 1 69 ? 3.613 -6.088 -13.117 1.00 81.56 69 ARG A O 1
ATOM 527 N N . SER A 1 70 ? 5.809 -5.687 -12.921 1.00 79.19 70 SER A N 1
ATOM 528 C CA . SER A 1 70 ? 5.828 -4.361 -13.559 1.00 79.19 70 SER A CA 1
ATOM 529 C C . SER A 1 70 ? 7.071 -4.200 -14.452 1.00 79.19 70 SER A C 1
ATOM 531 O O . SER A 1 70 ? 8.098 -4.832 -14.183 1.00 79.19 70 SER A O 1
ATOM 533 N N . PRO A 1 71 ? 7.010 -3.383 -15.526 1.00 75.19 71 PRO A N 1
ATOM 534 C CA . PRO A 1 71 ? 8.184 -2.988 -16.305 1.00 75.19 71 PRO A CA 1
ATOM 535 C C . PRO A 1 71 ? 9.120 -2.025 -15.557 1.00 75.19 71 PRO A C 1
ATOM 537 O O . PRO A 1 71 ? 10.257 -1.842 -15.990 1.00 75.19 71 PRO A O 1
ATOM 540 N N . LEU A 1 72 ? 8.652 -1.391 -14.478 1.00 78.94 72 LEU A N 1
ATOM 541 C CA . LEU A 1 72 ? 9.437 -0.474 -13.657 1.00 78.94 72 LEU A CA 1
ATOM 542 C C . LEU A 1 72 ? 9.733 -1.082 -12.285 1.00 78.94 72 LEU A C 1
ATOM 544 O O . LEU A 1 72 ? 8.926 -1.828 -11.735 1.00 78.94 72 LEU A O 1
ATOM 548 N N . HIS A 1 73 ? 10.889 -0.704 -11.741 1.00 78.19 73 HIS A N 1
ATOM 549 C CA . HIS A 1 73 ? 11.366 -1.074 -10.410 1.00 78.19 73 HIS A CA 1
ATOM 550 C C . HIS A 1 73 ? 11.878 0.179 -9.708 1.00 78.19 73 HIS A C 1
ATOM 552 O O . HIS A 1 73 ? 12.487 1.041 -10.353 1.00 78.19 73 HIS A O 1
ATOM 558 N N . GLY A 1 74 ? 11.629 0.312 -8.408 1.00 77.25 74 GLY A N 1
ATOM 559 C CA . GLY A 1 74 ? 11.921 1.570 -7.730 1.00 77.25 74 GLY A CA 1
ATOM 560 C C . GLY A 1 74 ? 11.694 1.563 -6.219 1.00 77.25 74 GLY A C 1
ATOM 561 O O . GLY A 1 74 ? 11.692 0.498 -5.601 1.00 77.25 74 GLY A O 1
ATOM 562 N N . PRO A 1 75 ? 11.581 2.759 -5.609 1.00 76.31 75 PRO A N 1
ATOM 563 C CA . PRO A 1 75 ? 11.350 2.894 -4.174 1.00 76.31 75 PRO A CA 1
ATOM 564 C C . PRO A 1 75 ? 9.980 2.332 -3.780 1.00 76.31 75 PRO A C 1
ATOM 566 O O . PRO A 1 75 ? 9.079 2.217 -4.609 1.00 76.31 75 PRO A O 1
ATOM 569 N N . SER A 1 76 ? 9.815 2.000 -2.501 1.00 83.88 76 SER A N 1
ATOM 570 C CA . SER A 1 76 ? 8.584 1.370 -2.025 1.00 83.88 76 SER A CA 1
ATOM 571 C C . SER A 1 76 ? 7.354 2.275 -2.098 1.00 83.88 76 SER A C 1
ATOM 573 O O . SER A 1 76 ? 7.446 3.506 -2.146 1.00 83.88 76 SER A O 1
ATOM 575 N N . ALA A 1 77 ? 6.176 1.644 -2.096 1.00 90.00 77 ALA A N 1
ATOM 576 C CA . ALA A 1 77 ? 4.928 2.336 -2.364 1.00 90.00 77 ALA A CA 1
ATOM 577 C C . ALA A 1 77 ? 4.576 3.386 -1.295 1.00 90.00 77 ALA A C 1
ATOM 579 O O . ALA A 1 77 ? 4.377 3.044 -0.130 1.00 90.00 77 ALA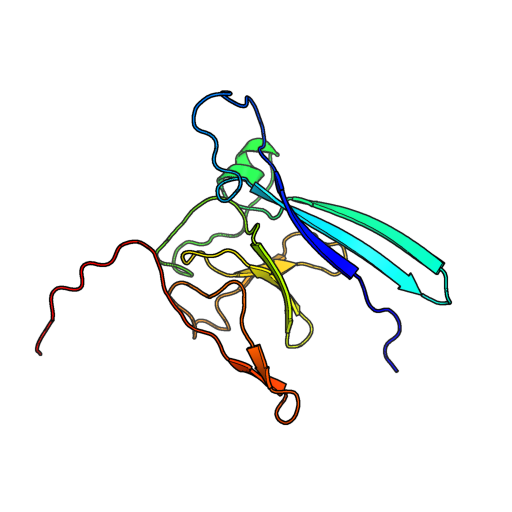 A O 1
ATOM 580 N N . ASN A 1 78 ? 4.479 4.661 -1.690 1.00 90.62 78 ASN A N 1
ATOM 581 C CA . ASN A 1 78 ? 4.449 5.793 -0.756 1.00 90.62 78 ASN A CA 1
ATOM 582 C C . ASN A 1 78 ? 3.274 6.773 -0.932 1.00 90.62 78 ASN A C 1
ATOM 584 O O . ASN A 1 78 ? 3.222 7.772 -0.214 1.00 90.62 78 ASN A O 1
ATOM 588 N N . THR A 1 79 ? 2.360 6.536 -1.880 1.00 91.50 79 THR A N 1
ATOM 589 C CA . THR A 1 79 ? 1.367 7.546 -2.279 1.00 91.50 79 THR A CA 1
ATOM 590 C C . THR A 1 79 ? -0.010 7.331 -1.654 1.00 91.50 79 THR A C 1
ATOM 592 O O . THR A 1 79 ? -0.584 8.281 -1.127 1.00 91.50 79 THR A O 1
ATOM 595 N N . ASN A 1 80 ? -0.568 6.118 -1.704 1.00 93.69 80 ASN A N 1
ATOM 596 C CA . ASN A 1 80 ? -1.925 5.863 -1.200 1.00 93.69 80 ASN A CA 1
ATOM 597 C C . ASN A 1 80 ? -2.120 4.432 -0.672 1.00 93.69 80 ASN A C 1
ATOM 599 O O . ASN A 1 80 ? -1.407 3.526 -1.092 1.00 93.69 80 ASN A O 1
ATOM 603 N N . VAL A 1 81 ? -3.076 4.228 0.240 1.00 95.12 81 VAL A N 1
ATOM 604 C CA . VAL A 1 81 ? -3.500 2.900 0.711 1.00 95.12 81 VAL A CA 1
ATOM 605 C C . VAL A 1 81 ? -4.991 2.738 0.498 1.00 95.12 81 VAL A C 1
ATOM 607 O O . VAL A 1 81 ? -5.769 3.606 0.889 1.00 95.12 81 VAL A O 1
ATOM 610 N N . ILE A 1 82 ? -5.398 1.604 -0.066 1.00 94.31 82 ILE A N 1
ATOM 611 C CA . ILE A 1 82 ? -6.811 1.263 -0.256 1.00 94.31 82 ILE A CA 1
ATOM 612 C C . ILE A 1 82 ? -7.116 -0.134 0.279 1.00 94.31 82 ILE A C 1
ATOM 614 O O . ILE A 1 82 ? -6.235 -0.989 0.375 1.00 94.31 82 ILE A O 1
ATOM 618 N N . GLY A 1 83 ? -8.391 -0.376 0.578 1.00 93.38 83 GLY A N 1
ATOM 619 C CA . GLY A 1 83 ? -8.930 -1.723 0.736 1.00 93.38 83 GLY A CA 1
ATOM 620 C C . GLY A 1 83 ? -9.620 -2.166 -0.553 1.00 93.38 83 GLY A C 1
ATOM 621 O O . GLY A 1 83 ? -10.463 -1.434 -1.067 1.00 93.38 83 GLY A O 1
ATOM 622 N N . PHE A 1 84 ? -9.300 -3.353 -1.064 1.00 92.06 84 PHE A N 1
ATOM 62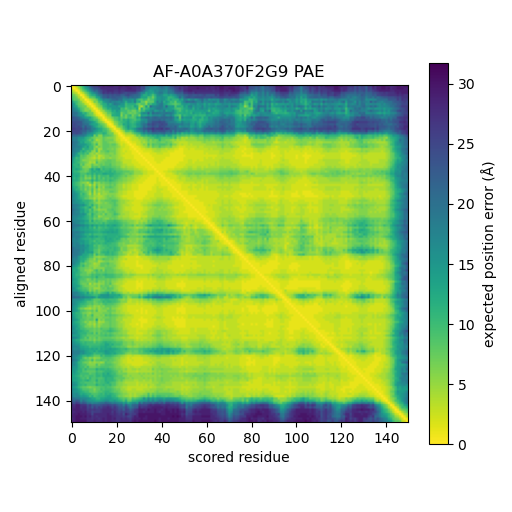3 C CA . PHE A 1 84 ? -9.980 -3.934 -2.226 1.00 92.06 84 PHE A CA 1
ATOM 624 C C . PHE A 1 84 ? -10.045 -5.458 -2.112 1.00 92.06 84 PHE A C 1
ATOM 626 O O . PHE A 1 84 ? -9.041 -6.108 -1.834 1.00 92.06 84 PHE A O 1
ATOM 633 N N . THR A 1 85 ? -11.232 -6.045 -2.299 1.00 89.56 85 THR A N 1
ATOM 634 C CA . THR A 1 85 ? -11.452 -7.511 -2.269 1.00 89.56 85 THR A CA 1
ATOM 635 C C . THR A 1 85 ? -10.854 -8.223 -1.041 1.00 89.56 85 THR A C 1
ATOM 637 O O . THR A 1 85 ? -10.301 -9.312 -1.145 1.00 89.56 85 THR A O 1
ATOM 640 N N . GLY A 1 86 ? -10.927 -7.595 0.140 1.00 89.69 86 GLY A N 1
ATOM 641 C CA . GLY A 1 86 ? -10.368 -8.142 1.387 1.00 89.69 86 GLY A CA 1
ATOM 642 C C . GLY A 1 86 ? -8.854 -7.965 1.561 1.00 89.69 86 GLY A C 1
ATOM 643 O O . GLY A 1 86 ? -8.312 -8.405 2.569 1.00 89.69 86 GLY A O 1
ATOM 644 N N . LYS A 1 87 ? -8.179 -7.301 0.619 1.00 92.81 87 LYS A N 1
ATOM 645 C CA . LYS A 1 87 ? -6.752 -6.967 0.676 1.00 92.81 87 LYS A CA 1
ATOM 646 C C . LYS A 1 87 ? -6.561 -5.509 1.066 1.00 92.81 87 LYS A C 1
ATOM 648 O O . LYS A 1 87 ? -7.370 -4.656 0.698 1.00 92.81 87 LYS A O 1
ATOM 653 N N . THR A 1 88 ? -5.460 -5.224 1.753 1.00 96.00 88 THR A N 1
ATOM 654 C CA . THR A 1 88 ? -4.957 -3.858 1.937 1.00 96.00 88 THR A CA 1
ATOM 655 C C . THR A 1 88 ? -3.827 -3.645 0.942 1.00 96.00 88 THR A C 1
ATOM 657 O O . THR A 1 88 ? -2.862 -4.402 0.956 1.00 96.00 88 THR A O 1
ATOM 660 N N . LEU A 1 89 ? -3.949 -2.652 0.066 1.00 94.69 89 LEU A N 1
ATOM 661 C CA . LEU A 1 89 ? -2.971 -2.379 -0.985 1.00 94.69 89 LEU A CA 1
ATOM 662 C C . LEU A 1 89 ? -2.309 -1.026 -0.739 1.00 94.69 89 LEU A C 1
ATOM 664 O O . LEU A 1 89 ? -3.015 -0.040 -0.545 1.00 94.69 89 LEU A O 1
ATOM 668 N N . ALA A 1 90 ? -0.979 -0.976 -0.778 1.00 94.69 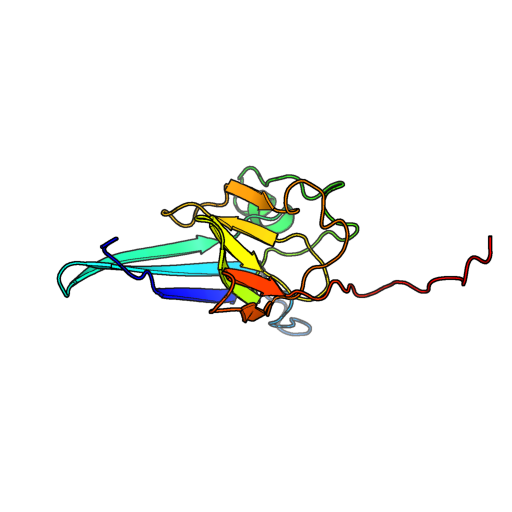90 ALA A N 1
ATOM 669 C CA . ALA A 1 90 ? -0.192 0.248 -0.868 1.00 94.69 90 ALA A CA 1
ATOM 670 C C . ALA A 1 90 ? 0.160 0.542 -2.332 1.00 94.69 90 ALA A C 1
ATOM 672 O O . ALA A 1 90 ? 0.506 -0.358 -3.102 1.00 94.69 90 ALA A O 1
ATOM 673 N N . LEU A 1 91 ? 0.050 1.811 -2.716 1.00 93.31 91 LEU A N 1
ATOM 674 C CA . LEU A 1 91 ? 0.137 2.274 -4.093 1.00 93.31 91 LEU A CA 1
ATOM 675 C C . LEU A 1 91 ? 1.126 3.428 -4.226 1.00 93.31 91 LEU A C 1
ATOM 677 O O . LEU A 1 91 ? 1.323 4.226 -3.304 1.00 93.31 91 LEU A O 1
ATOM 681 N N . VAL A 1 92 ? 1.708 3.531 -5.414 1.00 90.31 92 VAL A N 1
ATOM 682 C CA . VAL A 1 92 ? 2.636 4.590 -5.802 1.00 90.31 92 VAL A CA 1
ATOM 683 C C . VAL A 1 92 ? 2.390 5.003 -7.236 1.00 90.31 92 VAL A C 1
ATOM 685 O O . VAL A 1 92 ? 2.100 4.173 -8.095 1.00 90.31 92 VAL A O 1
ATOM 688 N N . GLU A 1 93 ? 2.486 6.302 -7.481 1.00 87.19 93 GLU A N 1
ATOM 689 C CA . GLU A 1 93 ? 2.337 6.843 -8.827 1.00 87.19 93 GLU A CA 1
ATOM 690 C C . GLU A 1 93 ? 3.529 6.471 -9.712 1.00 87.19 93 GLU A C 1
ATOM 692 O O . GLU A 1 93 ? 4.642 6.229 -9.249 1.00 87.19 93 GLU A O 1
ATOM 697 N N . GLY A 1 94 ? 3.314 6.479 -11.025 1.00 73.44 94 GLY A N 1
ATOM 698 C CA . GLY A 1 94 ? 4.414 6.340 -11.980 1.00 73.44 94 GLY A CA 1
ATOM 699 C C . GLY A 1 94 ? 4.803 4.910 -12.327 1.00 73.44 94 GLY A C 1
ATOM 700 O O . GLY A 1 94 ? 5.693 4.725 -13.151 1.00 73.44 94 GLY A O 1
ATOM 701 N N . GLY A 1 95 ? 4.086 3.924 -11.796 1.00 76.62 95 GLY A N 1
ATOM 702 C CA . GLY A 1 95 ? 3.929 2.643 -12.463 1.00 76.62 95 GLY A CA 1
ATOM 703 C C . GLY A 1 95 ? 4.711 1.456 -11.917 1.00 76.62 95 GLY A C 1
ATOM 704 O O . GLY A 1 95 ? 4.910 0.476 -12.634 1.00 76.62 95 GLY A O 1
ATOM 705 N N . LEU A 1 96 ? 5.102 1.509 -10.647 1.00 84.75 96 LEU A N 1
ATOM 706 C CA . LEU A 1 96 ? 5.452 0.299 -9.905 1.00 84.75 96 LEU A CA 1
ATOM 707 C C . LEU A 1 96 ? 4.188 -0.522 -9.631 1.00 84.75 96 LEU A C 1
ATOM 709 O O . LEU A 1 96 ? 3.063 -0.020 -9.717 1.00 84.75 96 LEU A O 1
ATOM 713 N N . ALA A 1 97 ? 4.378 -1.802 -9.343 1.00 87.31 97 ALA A N 1
ATOM 714 C CA . ALA A 1 97 ? 3.264 -2.667 -9.000 1.00 87.31 97 ALA A CA 1
ATOM 715 C C . ALA A 1 97 ? 2.720 -2.327 -7.599 1.00 87.31 97 ALA A C 1
ATOM 717 O O . ALA A 1 97 ? 3.432 -1.799 -6.742 1.00 87.31 97 ALA A O 1
ATOM 718 N N . CYS A 1 98 ? 1.437 -2.607 -7.367 1.00 91.00 98 CYS A N 1
ATOM 719 C CA . CYS A 1 98 ? 0.835 -2.414 -6.050 1.00 91.00 98 CYS A CA 1
ATOM 720 C C . CYS A 1 98 ? 1.444 -3.392 -5.044 1.00 91.00 98 CYS A C 1
ATOM 722 O O . CYS A 1 98 ? 1.880 -4.476 -5.418 1.00 91.00 98 CYS A O 1
ATOM 724 N N . VAL A 1 99 ? 1.422 -3.053 -3.758 1.00 93.06 99 VAL A N 1
ATOM 725 C CA . VAL A 1 99 ? 1.953 -3.923 -2.700 1.00 93.06 99 VAL A CA 1
ATOM 726 C C . VAL A 1 99 ? 0.827 -4.351 -1.772 1.00 93.06 99 VAL A C 1
ATOM 728 O O . VAL A 1 99 ? 0.102 -3.507 -1.253 1.00 93.06 99 VAL A O 1
ATOM 731 N N . GLU A 1 100 ? 0.670 -5.653 -1.555 1.00 94.50 100 GLU A N 1
ATOM 732 C CA . GLU A 1 100 ? -0.279 -6.200 -0.589 1.00 94.50 100 GLU A CA 1
ATOM 733 C C . GLU A 1 100 ? 0.304 -6.173 0.827 1.00 94.50 100 GLU A C 1
ATOM 735 O O . GLU A 1 100 ? 1.450 -6.562 1.062 1.00 94.50 100 GLU A O 1
ATOM 740 N N . LEU A 1 101 ? -0.517 -5.733 1.778 1.00 95.56 101 LEU A N 1
ATOM 741 C CA . LEU A 1 101 ? -0.194 -5.641 3.193 1.00 95.56 101 LEU A CA 1
ATOM 742 C C . LEU A 1 101 ? -1.113 -6.547 4.015 1.00 95.56 101 LEU A C 1
ATOM 744 O O . LEU A 1 101 ? -2.317 -6.643 3.760 1.00 95.56 101 LEU A O 1
ATOM 748 N N . SER A 1 102 ? -0.539 -7.161 5.045 1.00 95.25 102 SER A N 1
ATOM 749 C CA . SER A 1 102 ? -1.275 -7.907 6.072 1.00 95.25 102 SER A CA 1
ATOM 750 C C . SER A 1 102 ? -2.064 -6.978 7.008 1.00 95.25 102 SER A C 1
ATOM 752 O O . SER A 1 102 ? -1.881 -5.757 7.001 1.00 95.25 102 SER A O 1
ATOM 754 N N . GLU A 1 103 ? -2.910 -7.543 7.879 1.00 91.81 103 GLU A N 1
ATOM 755 C CA . GLU A 1 103 ? -3.591 -6.778 8.942 1.00 91.81 103 GLU A CA 1
ATOM 756 C C . GLU A 1 103 ? -2.602 -6.120 9.924 1.00 91.81 103 GLU A C 1
ATOM 758 O O . GLU A 1 103 ? -2.895 -5.101 10.558 1.00 91.81 103 GLU A O 1
ATOM 763 N N . GLU A 1 104 ? -1.408 -6.696 10.044 1.00 92.06 104 GLU A N 1
ATOM 764 C CA . GLU A 1 104 ? -0.290 -6.200 10.838 1.00 92.06 104 GLU A CA 1
ATOM 765 C C . GLU A 1 104 ? 0.529 -5.113 10.129 1.00 92.06 104 GLU A C 1
ATOM 767 O O . GLU A 1 104 ? 1.406 -4.519 10.766 1.00 92.06 104 GLU A O 1
ATOM 772 N N . LEU A 1 105 ? 0.182 -4.799 8.873 1.00 94.62 105 LEU A N 1
ATOM 773 C CA . LEU A 1 105 ? 0.863 -3.886 7.949 1.00 94.62 105 LEU A CA 1
ATOM 774 C C . LEU A 1 105 ? 2.210 -4.395 7.419 1.00 94.62 105 LEU A C 1
ATOM 776 O O . LEU A 1 105 ? 2.964 -3.623 6.829 1.00 94.62 105 LEU A O 1
ATOM 780 N N . ASP A 1 106 ? 2.533 -5.668 7.635 1.00 94.00 106 ASP A N 1
ATOM 781 C CA . ASP A 1 106 ? 3.721 -6.282 7.046 1.00 94.00 106 ASP A CA 1
ATOM 782 C C . ASP A 1 106 ? 3.485 -6.535 5.548 1.00 94.00 106 ASP A C 1
ATOM 784 O O . ASP A 1 106 ? 2.378 -6.924 5.155 1.00 94.00 106 ASP A O 1
ATOM 788 N N . THR A 1 107 ? 4.520 -6.319 4.730 1.00 94.44 107 THR A N 1
ATOM 789 C CA . THR A 1 107 ? 4.491 -6.573 3.284 1.00 94.44 107 THR A CA 1
ATOM 790 C C . THR A 1 107 ? 4.315 -8.061 3.005 1.00 94.44 107 THR A C 1
ATOM 792 O O . THR A 1 107 ? 5.102 -8.877 3.484 1.00 94.44 107 THR A O 1
ATOM 795 N N . VAL A 1 108 ? 3.294 -8.415 2.224 1.00 94.38 108 VAL A N 1
ATOM 796 C CA . VAL A 1 108 ? 2.982 -9.806 1.867 1.00 94.38 108 VAL A CA 1
ATOM 797 C C . VAL A 1 108 ? 3.613 -10.170 0.527 1.00 94.38 108 VAL A C 1
ATOM 799 O O . VAL A 1 108 ? 4.473 -11.045 0.470 1.00 94.38 108 VAL A O 1
ATOM 802 N N . ASP A 1 109 ? 3.191 -9.498 -0.545 1.00 92.56 109 ASP A N 1
ATOM 803 C CA . ASP A 1 109 ? 3.721 -9.662 -1.900 1.00 92.56 109 ASP A CA 1
ATOM 804 C C . ASP A 1 109 ? 3.356 -8.437 -2.754 1.00 92.56 109 ASP A C 1
ATOM 806 O O . ASP A 1 109 ? 2.615 -7.545 -2.333 1.00 92.56 109 ASP A O 1
ATOM 810 N N . VAL A 1 110 ? 3.863 -8.405 -3.977 1.00 91.50 110 VAL A N 1
ATOM 811 C CA . VAL A 1 110 ? 3.426 -7.500 -5.033 1.00 91.50 110 VAL A CA 1
ATOM 812 C C . VAL A 1 110 ? 2.109 -8.001 -5.643 1.00 91.50 110 VAL A C 1
ATOM 814 O O . VAL A 1 110 ? 1.957 -9.180 -5.960 1.00 91.50 110 VAL A O 1
ATOM 817 N N . CYS A 1 111 ? 1.164 -7.090 -5.857 1.00 90.62 111 CYS A N 1
ATOM 818 C CA . CYS A 1 111 ? -0.138 -7.338 -6.462 1.00 90.62 111 CYS A CA 1
ATOM 819 C C . CYS A 1 111 ? -0.176 -6.822 -7.910 1.00 90.62 111 CYS A C 1
ATOM 821 O O . CYS A 1 111 ? -0.110 -5.619 -8.164 1.00 90.62 111 CYS A O 1
ATOM 823 N N . ASP A 1 112 ? -0.328 -7.752 -8.852 1.00 88.50 112 ASP A N 1
ATOM 824 C CA . ASP A 1 112 ? -0.534 -7.521 -10.290 1.00 88.50 112 ASP A CA 1
ATOM 825 C C . ASP A 1 112 ? -1.933 -7.964 -10.758 1.00 88.50 112 ASP A C 1
ATOM 827 O O . ASP A 1 112 ? -2.173 -8.162 -11.952 1.00 88.50 112 ASP A O 1
ATOM 831 N N . PHE A 1 113 ? -2.856 -8.131 -9.802 1.00 89.50 113 PHE A N 1
ATOM 832 C CA . PHE A 1 113 ? -4.246 -8.530 -10.029 1.00 89.50 113 PHE A CA 1
ATOM 833 C C . PHE A 1 113 ? -4.349 -9.811 -10.873 1.00 89.50 113 PHE A C 1
ATOM 835 O O . PHE A 1 113 ? -4.929 -9.811 -11.958 1.00 89.50 113 PHE A O 1
ATOM 842 N N . ASP A 1 114 ? -3.723 -10.892 -10.403 1.00 88.62 114 ASP A N 1
ATOM 843 C CA . ASP A 1 114 ? -3.647 -12.187 -11.099 1.00 88.62 114 ASP A CA 1
ATOM 844 C C . ASP A 1 114 ? -3.056 -12.079 -12.519 1.00 88.62 114 ASP A C 1
ATOM 846 O O . ASP A 1 114 ? -3.446 -12.775 -13.459 1.00 88.62 114 ASP A O 1
ATOM 850 N N . GLY A 1 115 ? -2.097 -11.165 -12.683 1.00 86.12 115 GLY A N 1
ATOM 851 C CA . GLY A 1 115 ? -1.399 -10.909 -13.939 1.00 86.12 115 GLY A CA 1
ATOM 852 C C . GLY A 1 115 ? -2.205 -10.140 -14.987 1.00 86.12 115 GLY A C 1
ATOM 853 O O . GLY A 1 115 ? -1.753 -10.063 -16.139 1.00 86.12 115 GLY A O 1
ATOM 854 N N . THR A 1 116 ? -3.369 -9.590 -14.620 1.00 86.75 116 THR A N 1
ATOM 855 C CA . THR A 1 116 ? -4.200 -8.753 -15.504 1.00 86.75 116 THR A CA 1
ATOM 856 C C . THR A 1 116 ? -3.642 -7.339 -15.660 1.00 86.75 116 THR A C 1
ATOM 858 O O . THR A 1 116 ? -3.810 -6.731 -16.718 1.00 86.75 116 THR A O 1
ATOM 861 N N . VAL A 1 117 ? -2.904 -6.841 -14.663 1.00 85.31 117 VAL A N 1
ATOM 862 C CA . VAL A 1 117 ? -2.189 -5.563 -14.728 1.00 85.31 117 VAL A CA 1
ATOM 863 C C . VAL A 1 117 ? -0.701 -5.844 -14.894 1.00 85.31 117 VAL A C 1
ATOM 865 O O . VAL A 1 117 ? -0.061 -6.393 -14.009 1.00 85.31 117 VAL A O 1
ATOM 868 N N . ARG A 1 118 ? -0.135 -5.460 -16.044 1.00 77.81 118 ARG A N 1
ATOM 869 C CA . ARG A 1 118 ? 1.297 -5.653 -16.363 1.00 77.81 118 ARG A CA 1
ATOM 870 C C . ARG A 1 118 ? 2.050 -4.358 -16.640 1.00 77.81 118 ARG A C 1
ATOM 872 O O . ARG A 1 118 ? 3.152 -4.381 -17.179 1.00 77.81 118 ARG A O 1
ATOM 879 N N . GLY A 1 119 ? 1.423 -3.229 -16.343 1.00 77.19 119 GLY A N 1
ATOM 880 C CA . GLY A 1 119 ? 2.010 -1.904 -16.458 1.00 77.19 119 GLY A CA 1
ATOM 881 C C . GLY A 1 119 ? 1.907 -1.179 -15.129 1.00 77.19 119 GLY A C 1
ATOM 882 O O . GLY A 1 119 ? 1.620 -1.780 -14.097 1.00 77.19 119 GLY A O 1
ATOM 883 N N . GLY A 1 120 ? 2.098 0.132 -15.171 1.00 79.50 120 GLY A N 1
ATOM 884 C CA . GLY A 1 120 ? 1.849 0.935 -13.994 1.00 79.50 120 GLY A CA 1
ATOM 885 C C . GLY A 1 120 ? 0.393 0.941 -13.554 1.00 79.50 120 GLY A C 1
ATOM 886 O O . GLY A 1 120 ? -0.500 0.626 -14.337 1.00 79.50 120 GLY A O 1
ATOM 887 N N . TYR A 1 121 ? 0.151 1.328 -12.310 1.00 88.19 121 TYR A N 1
ATOM 888 C CA . TYR A 1 121 ? -1.182 1.432 -11.736 1.00 88.19 121 TYR A CA 1
ATOM 889 C C . TYR A 1 121 ? -1.308 2.773 -11.010 1.00 88.19 121 TYR A C 1
ATOM 891 O O . TYR A 1 121 ? -0.373 3.196 -10.333 1.00 88.19 121 TYR A O 1
ATOM 899 N N . THR A 1 122 ? -2.430 3.474 -11.186 1.00 90.06 122 THR A N 1
ATOM 900 C CA . THR A 1 122 ? -2.657 4.757 -10.504 1.00 90.06 122 THR A CA 1
ATOM 901 C C . THR A 1 122 ? -2.695 4.582 -8.989 1.00 90.06 122 THR A C 1
ATOM 903 O O . THR A 1 122 ? -3.286 3.630 -8.483 1.00 90.06 122 THR A O 1
ATOM 906 N N . ALA A 1 123 ? -2.146 5.541 -8.242 1.00 92.38 123 ALA A N 1
ATOM 907 C CA . ALA A 1 123 ? -2.326 5.560 -6.794 1.00 92.38 123 ALA A CA 1
ATOM 908 C C . ALA A 1 123 ? -3.761 5.911 -6.363 1.00 92.38 123 ALA A C 1
ATOM 910 O O . ALA A 1 123 ? -4.122 5.706 -5.204 1.00 92.38 123 ALA A O 1
ATOM 911 N N . HIS A 1 124 ? -4.600 6.406 -7.275 1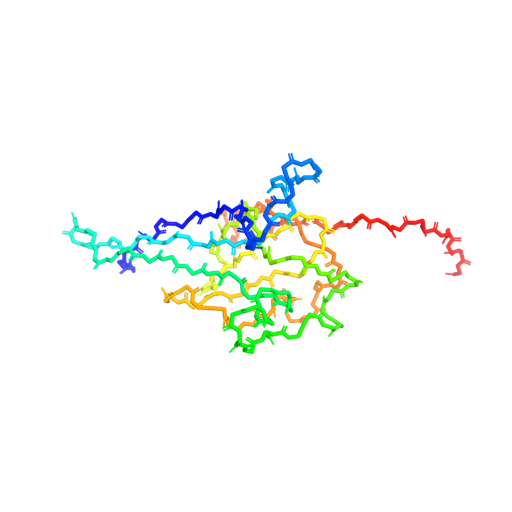.00 94.00 124 HIS A N 1
ATOM 912 C CA . HIS A 1 124 ? -5.944 6.897 -6.976 1.00 94.00 124 HIS A CA 1
ATOM 913 C C . HIS A 1 124 ? -7.022 6.206 -7.824 1.00 94.00 124 HIS A C 1
ATOM 915 O O . HIS A 1 124 ? -7.747 6.874 -8.567 1.00 94.00 124 HIS A O 1
ATOM 921 N N . PRO A 1 125 ? -7.161 4.870 -7.735 1.00 93.19 125 PRO A N 1
ATOM 922 C CA . PRO A 1 125 ? -8.267 4.193 -8.389 1.00 93.19 125 PRO A CA 1
ATOM 923 C C . PRO A 1 125 ? -9.595 4.614 -7.747 1.00 93.19 125 PRO A C 1
ATOM 925 O O . PRO A 1 125 ? -9.661 4.935 -6.558 1.00 93.19 125 PRO A O 1
ATOM 928 N N . SER A 1 126 ? -10.660 4.609 -8.540 1.00 94.50 126 SER A N 1
ATOM 929 C CA . SER A 1 126 ? -12.005 4.986 -8.099 1.00 94.50 126 SER A CA 1
ATOM 930 C C . SER A 1 126 ? -12.884 3.748 -7.994 1.00 94.50 126 SER A C 1
ATOM 932 O O . SER A 1 126 ? -13.019 3.012 -8.965 1.00 94.50 126 SER A O 1
ATOM 934 N N . GLY A 1 127 ? -13.464 3.508 -6.819 1.00 94.12 127 GLY A N 1
ATOM 935 C CA . GLY A 1 127 ? -14.420 2.420 -6.614 1.00 94.12 127 GLY A CA 1
ATOM 936 C C . GLY A 1 127 ? -15.840 2.848 -6.975 1.00 94.12 127 GLY A C 1
ATOM 937 O O . GLY A 1 127 ? -16.279 3.917 -6.549 1.00 94.12 127 GLY A O 1
ATOM 938 N N . ASP A 1 128 ? -16.556 2.013 -7.720 1.00 94.44 128 ASP A N 1
ATOM 939 C CA . ASP A 1 128 ? -17.992 2.152 -7.941 1.00 94.44 128 ASP A CA 1
ATOM 940 C C . ASP A 1 128 ? -18.756 1.534 -6.750 1.00 94.44 128 ASP A C 1
ATOM 942 O O . ASP A 1 128 ? -18.642 0.330 -6.502 1.00 94.44 128 ASP A O 1
ATOM 946 N N . PRO A 1 129 ? -19.524 2.323 -5.975 1.00 91.69 129 PRO A N 1
ATOM 947 C CA . PRO A 1 129 ? -20.245 1.819 -4.810 1.00 91.69 129 PRO A CA 1
ATOM 948 C C . PRO A 1 129 ? -21.442 0.921 -5.153 1.00 91.69 129 PRO A C 1
ATOM 950 O O . PRO A 1 129 ? -21.893 0.186 -4.275 1.00 91.69 129 PRO A O 1
ATOM 953 N N . GLU A 1 130 ? -21.984 0.985 -6.373 1.00 95.44 130 GLU A N 1
ATOM 954 C CA . GLU A 1 130 ? -23.134 0.165 -6.776 1.00 95.44 130 GLU A CA 1
ATOM 955 C C . GLU A 1 130 ? -22.700 -1.249 -7.170 1.00 95.44 130 GLU A C 1
ATOM 957 O O . GLU A 1 130 ? -23.346 -2.230 -6.796 1.00 95.44 130 GLU A O 1
ATOM 962 N N . THR A 1 131 ? -21.590 -1.356 -7.900 1.00 93.94 131 THR A N 1
ATOM 963 C CA . THR A 1 131 ? -21.087 -2.627 -8.445 1.00 93.94 131 THR A CA 1
ATOM 964 C C . THR A 1 131 ? -19.968 -3.241 -7.604 1.00 93.94 131 THR A C 1
ATOM 966 O O . THR A 1 131 ? -19.776 -4.457 -7.621 1.00 93.94 131 THR A O 1
ATOM 969 N N . GLY A 1 132 ? -19.234 -2.421 -6.847 1.00 89.25 132 GLY A N 1
ATOM 970 C CA . GLY A 1 132 ? -18.006 -2.818 -6.160 1.00 89.25 132 GLY A CA 1
ATOM 971 C C . GLY A 1 132 ? -16.783 -2.905 -7.081 1.00 89.25 132 GLY A C 1
ATOM 972 O O . GLY A 1 132 ? -15.730 -3.369 -6.637 1.00 89.25 132 GLY A O 1
ATOM 973 N N . GLU A 1 133 ? -16.900 -2.483 -8.343 1.00 93.06 133 GLU A N 1
ATOM 974 C CA . GLU A 1 133 ? -15.792 -2.464 -9.299 1.00 93.06 133 GLU A CA 1
ATOM 975 C C . GLU A 1 133 ? -14.768 -1.377 -8.949 1.00 93.06 133 GLU A C 1
ATOM 977 O O . GLU A 1 133 ? -15.098 -0.330 -8.389 1.00 93.06 133 GLU A O 1
ATOM 982 N N . LEU A 1 134 ? -13.498 -1.620 -9.285 1.00 92.06 134 LEU A N 1
ATOM 983 C CA . LEU A 1 134 ? -12.410 -0.668 -9.077 1.00 92.06 134 LEU A CA 1
ATOM 984 C C . LEU A 1 134 ? -11.878 -0.197 -10.430 1.00 92.06 134 LEU A C 1
ATOM 986 O O . LEU A 1 134 ? -11.270 -0.961 -11.176 1.00 92.06 134 LEU A O 1
ATOM 990 N N . HIS A 1 135 ? -12.112 1.072 -10.749 1.00 92.81 135 HIS A N 1
ATOM 991 C CA . HIS A 1 135 ? -11.698 1.686 -12.003 1.00 92.81 135 HIS A CA 1
ATOM 992 C C . HIS A 1 135 ? -10.323 2.322 -11.836 1.00 92.81 135 HIS A C 1
ATOM 994 O O . HIS A 1 135 ? -10.122 3.208 -11.001 1.00 92.81 135 HIS A O 1
ATOM 1000 N N . ALA A 1 136 ? -9.377 1.888 -12.661 1.00 90.88 136 ALA A N 1
ATOM 1001 C CA . ALA A 1 136 ? -7.999 2.339 -12.608 1.00 90.88 136 ALA A CA 1
ATOM 1002 C C . ALA A 1 136 ? -7.474 2.680 -13.999 1.00 90.88 136 ALA A C 1
ATOM 1004 O O . ALA A 1 136 ? -7.883 2.103 -15.006 1.00 90.88 136 ALA A O 1
ATOM 1005 N N . VAL A 1 137 ? -6.527 3.613 -14.035 1.00 89.12 137 VAL A N 1
ATOM 1006 C CA . VAL A 1 137 ? -5.746 3.923 -15.229 1.00 89.12 137 VAL A CA 1
ATOM 1007 C C . VAL A 1 137 ? -4.328 3.424 -15.013 1.00 89.12 137 VAL A C 1
ATOM 1009 O O . VAL A 1 137 ? -3.713 3.692 -13.979 1.00 89.12 137 VAL A O 1
ATOM 1012 N N . SER A 1 138 ? -3.810 2.724 -16.016 1.00 86.50 138 SER A N 1
ATOM 1013 C CA . SER A 1 138 ? -2.429 2.269 -16.052 1.00 86.50 138 SER A CA 1
ATOM 1014 C C . SER A 1 138 ? -1.568 3.222 -16.865 1.00 86.50 138 SER A C 1
ATOM 1016 O O . SER A 1 138 ? -1.825 3.453 -18.045 1.00 86.50 138 SER A O 1
ATOM 1018 N N . TYR A 1 139 ? -0.527 3.764 -16.240 1.00 81.69 139 TYR A N 1
ATOM 1019 C CA . TYR A 1 139 ? 0.441 4.644 -16.884 1.00 81.69 139 TYR A CA 1
ATOM 1020 C C . TYR A 1 139 ? 1.802 4.517 -16.199 1.00 81.69 139 TYR A C 1
ATOM 1022 O O . TYR A 1 139 ? 1.895 4.092 -15.050 1.00 81.69 139 TYR A O 1
ATOM 1030 N N . HIS A 1 140 ? 2.866 4.869 -16.907 1.00 75.00 140 HIS A N 1
ATOM 1031 C CA . HIS A 1 140 ? 4.218 4.876 -16.364 1.00 75.00 140 HIS A CA 1
ATOM 1032 C C . HIS A 1 140 ? 5.041 5.981 -17.021 1.00 75.00 140 HIS A C 1
ATOM 1034 O O . HIS A 1 140 ? 4.751 6.408 -18.142 1.00 75.00 140 HIS A O 1
ATOM 1040 N N . PHE A 1 141 ? 6.074 6.449 -16.326 1.00 66.69 141 PHE A N 1
ATOM 1041 C CA . PHE A 1 141 ? 7.019 7.397 -16.904 1.00 66.69 141 PHE A CA 1
ATOM 1042 C C . PHE A 1 141 ? 8.004 6.632 -17.798 1.00 66.69 141 PHE A C 1
ATOM 1044 O O . PHE A 1 141 ? 8.796 5.842 -17.295 1.00 66.69 141 PHE A O 1
ATOM 1051 N N . GLY A 1 142 ? 7.966 6.862 -19.115 1.00 61.25 142 GLY A N 1
ATOM 1052 C CA . GLY A 1 142 ? 9.051 6.431 -20.008 1.00 61.25 142 GLY A CA 1
ATOM 1053 C C . GLY A 1 142 ? 8.732 5.402 -21.096 1.00 61.25 142 GLY A C 1
ATOM 1054 O O . GLY A 1 142 ? 9.566 4.535 -21.347 1.00 61.25 142 GLY A O 1
ATOM 1055 N N . TRP A 1 143 ? 7.624 5.549 -21.828 1.00 51.38 143 TRP A N 1
ATOM 1056 C CA . TRP A 1 143 ? 7.527 4.974 -23.177 1.00 51.38 143 TRP A CA 1
ATOM 1057 C C . TRP A 1 143 ? 7.387 6.052 -24.252 1.00 51.38 143 TRP A C 1
ATOM 1059 O O . TRP A 1 143 ? 6.334 6.663 -24.412 1.00 51.38 143 TRP A O 1
ATOM 1069 N N . GLU A 1 144 ? 8.445 6.217 -25.050 1.00 44.62 144 GLU A N 1
ATOM 1070 C CA . GLU A 1 144 ? 8.261 6.444 -26.480 1.00 44.62 144 GLU A CA 1
ATOM 1071 C C . GLU A 1 144 ? 7.738 5.127 -27.057 1.00 44.62 144 GLU A C 1
ATOM 1073 O O . GLU A 1 144 ? 8.464 4.137 -27.121 1.00 44.62 144 GLU A O 1
ATOM 1078 N N . THR A 1 145 ? 6.467 5.067 -27.440 1.00 48.44 145 THR A N 1
ATOM 1079 C CA . THR A 1 145 ? 5.998 3.983 -28.304 1.00 48.44 145 THR A CA 1
ATOM 1080 C C . THR A 1 145 ? 6.396 4.364 -29.732 1.00 48.44 145 THR A C 1
ATOM 1082 O O . THR A 1 145 ? 5.827 5.328 -30.253 1.00 48.44 145 THR A O 1
ATOM 1085 N N . PRO A 1 146 ? 7.312 3.662 -30.433 1.00 43.03 146 PRO A N 1
ATOM 1086 C CA . PRO A 1 146 ? 7.240 3.700 -31.880 1.00 43.03 146 PRO A CA 1
ATOM 1087 C C . PRO A 1 146 ? 5.894 3.070 -32.221 1.00 43.03 146 PRO A C 1
ATOM 1089 O O . PRO A 1 146 ? 5.615 1.941 -31.817 1.00 43.03 146 PRO A O 1
ATOM 1092 N N . CYS A 1 147 ? 5.039 3.819 -32.910 1.00 34.06 147 CYS A N 1
ATOM 1093 C CA . CYS A 1 147 ? 3.823 3.279 -33.498 1.00 34.06 147 CYS A CA 1
ATOM 1094 C C . CYS A 1 147 ? 4.205 2.018 -34.290 1.00 34.06 147 CYS A C 1
ATOM 1096 O O . CYS A 1 147 ? 4.850 2.118 -35.331 1.00 34.06 147 CYS A O 1
ATOM 1098 N N . SER A 1 148 ? 3.876 0.831 -33.776 1.00 39.97 148 SER A N 1
ATOM 1099 C CA . SER A 1 148 ? 3.999 -0.394 -34.556 1.00 39.97 148 SER A CA 1
ATOM 1100 C C . SER A 1 148 ? 2.668 -0.608 -35.254 1.00 39.97 148 SER A C 1
ATOM 1102 O O . SER A 1 148 ? 1.648 -0.919 -34.647 1.00 39.97 148 SER A O 1
ATOM 1104 N N . THR A 1 149 ? 2.674 -0.335 -36.552 1.00 34.00 149 THR A N 1
ATOM 1105 C CA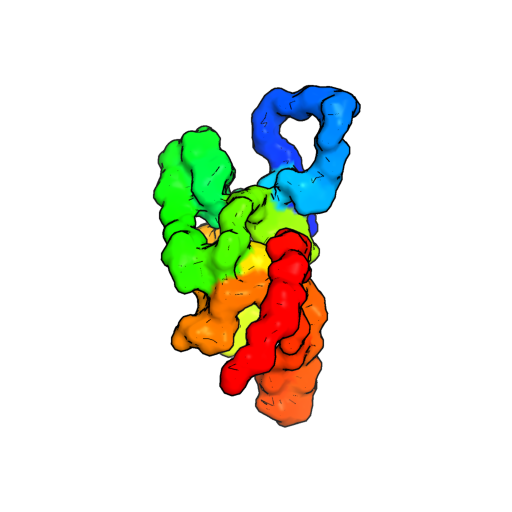 . THR A 1 149 ? 1.660 -0.830 -37.472 1.00 34.00 149 THR A CA 1
ATOM 1106 C C . THR A 1 149 ? 2.061 -2.260 -37.815 1.00 34.00 149 THR A C 1
ATOM 1108 O O . THR A 1 149 ? 3.061 -2.468 -38.503 1.00 34.00 149 THR A O 1
ATOM 1111 N N . THR A 1 150 ? 1.337 -3.258 -37.315 1.00 35.94 150 THR A N 1
ATOM 1112 C CA . THR A 1 150 ? 1.248 -4.582 -37.948 1.00 35.94 150 THR A CA 1
ATOM 1113 C C . THR A 1 150 ? -0.118 -5.174 -37.656 1.00 35.94 150 THR A C 1
ATOM 1115 O O . THR A 1 150 ? -0.540 -5.104 -36.482 1.00 35.94 150 THR A O 1
#

Secondary structure (DSSP, 8-state):
-----EEEEEEEE--S---TTT--GGGSEEEEEEEEEETTEEEEEEEEEPP-HHHHHHHT-PPPP-BTTBS---SPP-SEEEEETTEEEEE-TTSPPEEEE-TT--EEEEE-TTTT--S---S--EE-TTT--EE-----S---------